Protein AF-A0A6V7IEA5-F1 (afdb_monomer_lite)

Sequence (50 aa):
SKLDKRRAGVFGPVLPKKQIFFIDDLNMPILEKYGAQPPLELIRQLLDSG

Structure (mmCIF, N/CA/C/O backbone):
data_AF-A0A6V7IEA5-F1
#
_entry.id   AF-A0A6V7IEA5-F1
#
loop_
_atom_site.group_PDB
_atom_site.id
_atom_site.type_symbol
_atom_site.label_atom_id
_atom_site.label_alt_id
_atom_site.label_comp_id
_atom_site.label_asym_id
_atom_site.label_entity_id
_atom_site.label_seq_id
_atom_site.pdbx_PDB_ins_code
_atom_site.C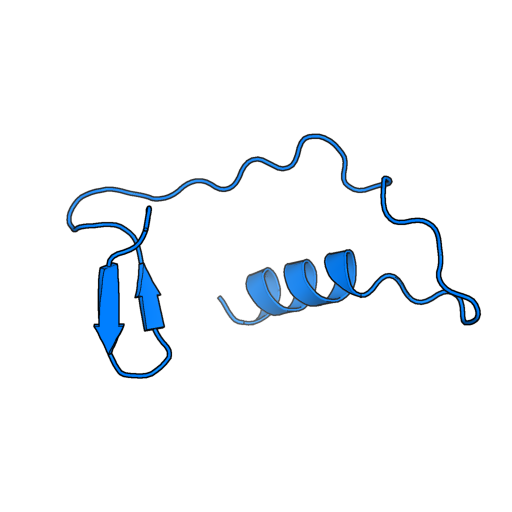artn_x
_atom_site.Cartn_y
_atom_site.Cartn_z
_atom_site.occupancy
_atom_site.B_iso_or_equiv
_atom_site.auth_seq_id
_atom_site.auth_comp_id
_atom_site.auth_asym_id
_atom_site.auth_atom_id
_atom_site.pdbx_PDB_model_num
ATOM 1 N N . SER A 1 1 ? -1.491 12.783 12.019 1.00 55.28 1 SER A N 1
ATOM 2 C CA . SER A 1 1 ? -1.516 11.496 11.293 1.00 55.28 1 SER A CA 1
ATOM 3 C C . SER A 1 1 ? -2.964 11.154 10.995 1.00 55.28 1 SER A C 1
ATOM 5 O O . SER A 1 1 ? -3.771 11.281 11.902 1.00 55.28 1 SER A O 1
ATOM 7 N N . LYS A 1 2 ? -3.323 10.784 9.757 1.00 68.38 2 LYS A N 1
ATOM 8 C CA . LYS A 1 2 ? -4.705 10.379 9.407 1.00 68.38 2 LYS A CA 1
ATOM 9 C C . LYS A 1 2 ? -5.061 8.969 9.923 1.00 68.38 2 LYS A C 1
ATOM 11 O O . LYS A 1 2 ? -6.216 8.568 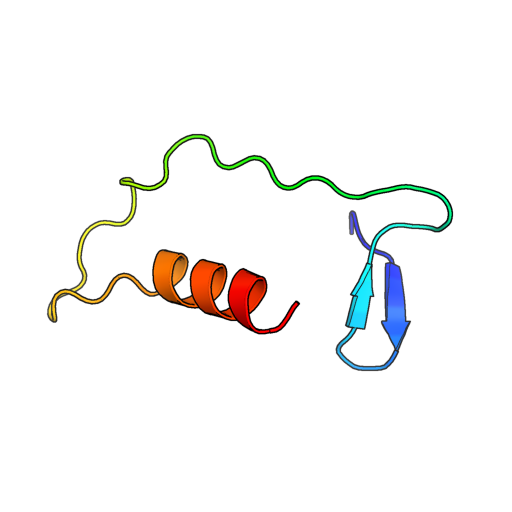9.823 1.00 68.38 2 LYS A O 1
ATOM 16 N N . LEU A 1 3 ? -4.074 8.241 10.454 1.00 78.19 3 LEU A N 1
ATOM 17 C CA . LEU A 1 3 ? -4.186 6.864 10.928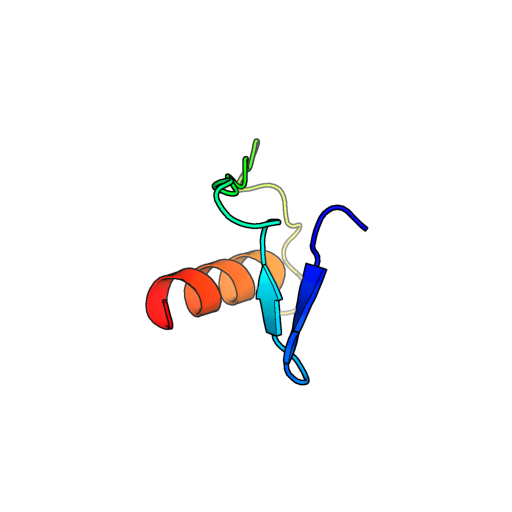 1.00 78.19 3 LEU A CA 1
ATOM 18 C C . LEU A 1 3 ? -3.739 6.737 12.376 1.00 78.19 3 LEU A C 1
ATOM 20 O O . LEU A 1 3 ? -2.733 7.340 12.768 1.00 78.19 3 LEU A O 1
ATOM 24 N N . ASP A 1 4 ? -4.452 5.884 13.104 1.00 84.06 4 ASP A N 1
ATOM 25 C CA . ASP A 1 4 ? -4.120 5.483 14.463 1.00 84.06 4 ASP A CA 1
ATOM 26 C C . ASP A 1 4 ? -3.292 4.199 14.447 1.00 84.06 4 ASP A C 1
ATOM 28 O O . ASP A 1 4 ? -3.544 3.259 13.680 1.00 84.06 4 ASP A O 1
ATOM 32 N N . LYS A 1 5 ? -2.284 4.157 15.319 1.00 84.50 5 LYS A N 1
ATOM 33 C CA . LYS A 1 5 ? -1.459 2.970 15.541 1.00 84.50 5 LYS A CA 1
ATOM 34 C C . LYS A 1 5 ? -2.280 1.937 16.313 1.00 84.50 5 LYS A C 1
ATOM 36 O O . LYS A 1 5 ? -2.708 2.208 17.429 1.00 84.50 5 LYS A O 1
ATOM 41 N N . ARG A 1 6 ? -2.464 0.744 15.741 1.00 81.12 6 ARG A N 1
ATOM 42 C CA . ARG A 1 6 ? -3.184 -0.369 16.392 1.00 81.12 6 ARG A CA 1
ATOM 43 C C . ARG A 1 6 ? -2.243 -1.302 17.149 1.00 81.12 6 ARG A C 1
ATOM 45 O O . ARG A 1 6 ? -2.494 -1.644 18.296 1.00 81.12 6 ARG A O 1
ATOM 52 N N . ARG A 1 7 ? -1.146 -1.703 16.504 1.00 84.06 7 ARG A N 1
ATOM 53 C CA . ARG A 1 7 ? -0.049 -2.510 17.073 1.00 84.06 7 ARG A CA 1
ATOM 54 C C . ARG A 1 7 ? 1.263 -2.137 16.380 1.00 84.06 7 ARG A C 1
ATOM 56 O O . ARG A 1 7 ? 1.257 -1.306 15.472 1.00 84.06 7 ARG A O 1
ATOM 63 N N . ALA A 1 8 ? 2.395 -2.692 16.812 1.00 85.62 8 ALA A N 1
ATOM 64 C CA . ALA A 1 8 ? 3.680 -2.434 16.156 1.00 85.62 8 ALA A CA 1
ATOM 65 C C . ALA A 1 8 ? 3.576 -2.716 14.643 1.00 85.62 8 ALA A C 1
ATOM 67 O O . ALA A 1 8 ? 3.150 -3.794 14.243 1.00 85.62 8 ALA A O 1
ATOM 68 N N . GLY A 1 9 ? 3.881 -1.710 13.819 1.00 82.38 9 GLY A N 1
ATOM 69 C CA . GLY A 1 9 ? 3.813 -1.805 12.357 1.00 82.38 9 GLY A CA 1
ATOM 70 C C . GLY A 1 9 ? 2.413 -1.771 11.731 1.00 82.38 9 GLY A C 1
ATOM 71 O O . GLY A 1 9 ? 2.324 -1.794 10.511 1.00 82.38 9 GLY A O 1
ATOM 72 N N . VAL A 1 10 ? 1.325 -1.686 12.509 1.00 84.31 10 VAL A N 1
ATOM 73 C CA . VAL A 1 10 ? -0.044 -1.680 11.962 1.00 84.31 10 VAL A CA 1
ATOM 74 C C . VAL A 1 10 ? -0.748 -0.369 12.265 1.00 84.31 10 VAL A C 1
ATOM 76 O O . VAL A 1 10 ? -0.960 -0.006 13.427 1.00 84.31 10 VAL A O 1
ATOM 79 N N . PHE A 1 11 ? -1.172 0.292 11.195 1.00 86.75 11 PHE A N 1
ATOM 80 C CA . PHE A 1 11 ? -1.895 1.554 11.212 1.00 86.75 11 PHE A CA 1
ATOM 81 C C . PHE A 1 11 ? -3.228 1.372 10.496 1.00 86.75 11 PHE A C 1
ATOM 83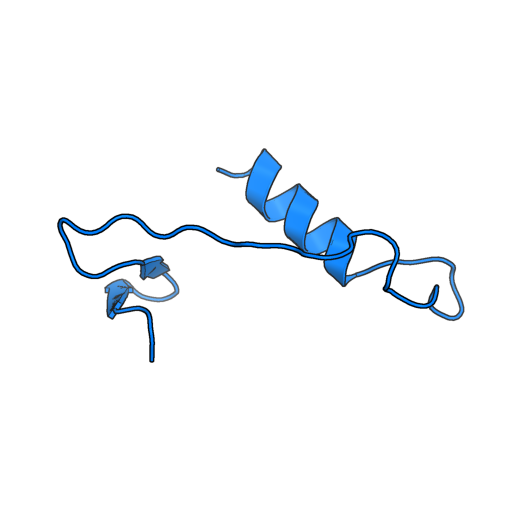 O O . PHE A 1 11 ? -3.315 0.634 9.517 1.00 86.75 11 PHE A O 1
ATOM 90 N N . GLY A 1 12 ? -4.273 2.029 10.984 1.00 86.81 12 GLY A N 1
ATOM 91 C CA . GLY A 1 12 ? -5.580 1.973 10.341 1.00 86.81 12 GLY A CA 1
ATOM 92 C C . GLY A 1 12 ? -6.450 3.169 10.700 1.00 86.81 12 GLY A C 1
ATOM 93 O O . GLY A 1 12 ? -6.058 3.990 11.536 1.00 86.81 12 GLY A O 1
ATOM 94 N N . PRO A 1 13 ? -7.638 3.281 10.089 1.00 88.38 13 PRO A N 1
ATOM 95 C CA . PRO A 1 13 ? -8.571 4.334 10.440 1.00 88.38 13 PRO A CA 1
ATOM 96 C C . PRO A 1 13 ? -9.030 4.180 11.888 1.00 88.38 13 PRO A C 1
ATOM 98 O O . PRO A 1 13 ? -9.131 3.062 12.420 1.00 88.38 13 PRO A O 1
ATOM 101 N N . VAL A 1 14 ? -9.347 5.326 12.490 1.00 87.50 14 VAL A N 1
ATOM 102 C CA . VAL A 1 14 ? -10.025 5.409 13.784 1.00 87.50 14 VAL A CA 1
ATOM 103 C C . VAL A 1 14 ? -11.340 4.639 13.684 1.00 87.50 14 VAL A C 1
ATOM 105 O O . VAL A 1 14 ? -12.163 4.944 12.822 1.00 87.50 14 VAL A O 1
ATOM 108 N N . LEU A 1 15 ? -11.561 3.637 14.535 1.00 84.25 15 LEU A N 1
ATOM 109 C CA . LEU A 1 15 ? -12.816 2.879 14.525 1.00 84.25 15 LEU A CA 1
ATOM 110 C C . LEU A 1 15 ? -13.999 3.792 14.908 1.00 84.25 15 LEU A C 1
ATOM 112 O O . LEU A 1 15 ? -13.831 4.648 15.776 1.00 84.25 15 LEU A O 1
ATOM 116 N N . PRO A 1 16 ? -15.188 3.648 14.286 1.00 86.31 16 PRO A N 1
ATOM 117 C CA . PRO A 1 16 ? -15.598 2.651 13.284 1.00 86.31 16 PRO A CA 1
ATOM 118 C C . PRO A 1 16 ? -15.393 3.109 11.823 1.00 86.31 16 PRO A C 1
ATOM 120 O O . PRO A 1 16 ? -16.009 2.568 10.904 1.00 86.31 16 PRO A O 1
ATOM 123 N N . LYS A 1 17 ? -14.586 4.148 11.585 1.00 86.81 17 LYS A N 1
ATOM 124 C CA . LYS A 1 17 ? -14.455 4.772 10.264 1.00 86.81 17 LYS A CA 1
ATOM 125 C C . LYS A 1 17 ? -13.756 3.835 9.276 1.00 86.81 17 LYS A C 1
ATOM 127 O O . LYS A 1 17 ? -12.872 3.060 9.639 1.00 86.81 17 LYS A O 1
ATOM 132 N N . LYS A 1 18 ? -14.140 3.948 8.003 1.00 84.12 18 LYS A N 1
ATOM 133 C CA . LYS A 1 18 ? -13.467 3.298 6.871 1.00 84.12 18 LYS A CA 1
ATOM 134 C C . LYS A 1 18 ? -12.461 4.259 6.245 1.00 84.12 18 LYS A C 1
ATOM 136 O O . LYS A 1 18 ? -12.669 5.471 6.256 1.00 84.12 18 LYS A O 1
ATOM 141 N N . GLN A 1 19 ? -11.384 3.710 5.699 1.00 84.62 19 GLN A N 1
ATOM 142 C CA . GLN A 1 19 ? -10.390 4.454 4.934 1.00 84.62 19 GLN A CA 1
ATOM 143 C C . GLN A 1 19 ? -10.537 4.119 3.454 1.00 84.62 19 GLN A C 1
ATOM 145 O O . GLN A 1 19 ? -10.739 2.960 3.104 1.00 84.62 19 GLN A O 1
ATOM 150 N N . ILE A 1 20 ? -10.418 5.136 2.606 1.00 86.12 20 ILE A N 1
ATOM 151 C CA . ILE A 1 20 ? -10.431 5.003 1.151 1.00 86.12 20 ILE A CA 1
ATOM 152 C C . ILE A 1 20 ? -9.155 5.662 0.632 1.00 86.12 20 ILE A C 1
ATOM 154 O O . ILE A 1 20 ? -8.829 6.779 1.040 1.00 86.12 20 ILE A O 1
ATOM 158 N N . PHE A 1 21 ? -8.428 4.958 -0.232 1.00 85.19 21 PHE A N 1
ATOM 159 C CA . PHE A 1 21 ? -7.307 5.516 -0.980 1.00 85.19 21 PHE A CA 1
ATOM 160 C C . PHE A 1 21 ? -7.806 5.886 -2.372 1.00 85.19 21 PHE A C 1
ATOM 162 O O . PHE A 1 21 ? -8.385 5.049 -3.059 1.00 85.19 21 PHE A O 1
ATOM 169 N N . PHE A 1 22 ? -7.607 7.142 -2.764 1.00 85.56 22 PHE A N 1
ATOM 170 C CA . PHE A 1 22 ? -7.871 7.602 -4.120 1.00 85.56 22 PHE A CA 1
ATOM 171 C C . PHE A 1 22 ? -6.537 7.765 -4.839 1.00 85.56 22 PHE A C 1
ATOM 173 O O . PHE A 1 22 ? -5.625 8.396 -4.301 1.00 85.56 22 PHE A O 1
ATOM 180 N N . ILE A 1 23 ? -6.434 7.172 -6.023 1.00 83.94 23 ILE A N 1
ATOM 181 C CA . ILE A 1 23 ? -5.276 7.293 -6.903 1.00 83.94 23 ILE A CA 1
ATOM 182 C C . ILE A 1 23 ? -5.792 7.923 -8.193 1.00 83.94 23 ILE A C 1
ATOM 184 O O . ILE A 1 23 ? -6.654 7.341 -8.844 1.00 83.94 23 ILE A O 1
ATOM 188 N N . ASP A 1 24 ? -5.305 9.121 -8.506 1.00 83.38 24 ASP A N 1
ATOM 189 C CA . ASP A 1 24 ? -5.789 9.933 -9.631 1.00 83.38 24 ASP A CA 1
ATOM 190 C C . ASP A 1 24 ? -5.187 9.486 -10.974 1.00 83.38 24 ASP A C 1
ATOM 192 O O . ASP A 1 24 ? -5.859 9.475 -11.998 1.00 83.38 24 ASP A O 1
ATOM 196 N N . ASP A 1 25 ? -3.932 9.028 -10.957 1.00 76.69 25 ASP A N 1
ATOM 197 C CA . ASP A 1 25 ? -3.249 8.476 -12.124 1.00 76.69 25 ASP A CA 1
ATOM 198 C C . ASP A 1 25 ? -2.319 7.331 -11.702 1.00 76.69 25 ASP A C 1
ATOM 200 O O . ASP A 1 25 ? -1.476 7.478 -10.814 1.00 76.69 25 ASP A O 1
ATOM 204 N N . LEU A 1 26 ? -2.484 6.172 -12.338 1.00 72.19 26 LEU A N 1
ATOM 205 C CA . LEU A 1 26 ? -1.648 4.988 -12.122 1.00 72.19 26 LEU A CA 1
ATOM 206 C C . LEU A 1 26 ? -0.422 4.956 -13.048 1.00 72.19 26 LEU A C 1
ATOM 208 O O . LEU A 1 26 ? 0.515 4.208 -12.781 1.00 72.19 26 LEU A O 1
ATOM 212 N N . ASN A 1 27 ? -0.405 5.768 -14.108 1.00 70.75 27 ASN A N 1
ATOM 213 C CA . ASN A 1 27 ? 0.651 5.797 -15.121 1.00 70.75 27 ASN A CA 1
ATOM 214 C C . ASN A 1 27 ? 1.761 6.818 -14.812 1.00 70.75 27 ASN A C 1
ATOM 216 O O . ASN A 1 27 ? 2.733 6.911 -15.559 1.00 70.75 27 ASN A O 1
ATOM 220 N N . MET A 1 28 ? 1.643 7.577 -13.716 1.00 68.31 28 MET A N 1
ATOM 221 C CA . MET A 1 28 ? 2.549 8.687 -13.403 1.00 68.31 28 MET A CA 1
ATOM 222 C C . MET A 1 28 ? 3.958 8.346 -12.838 1.00 68.31 28 MET A C 1
ATOM 224 O O . MET A 1 28 ? 4.741 9.286 -12.678 1.00 68.31 28 MET A O 1
ATOM 228 N N . PRO A 1 29 ? 4.396 7.100 -12.540 1.00 63.47 29 PRO A N 1
ATOM 229 C CA . PRO A 1 29 ? 5.803 6.884 -12.208 1.00 63.47 29 PRO A CA 1
ATOM 230 C C . PRO A 1 29 ? 6.666 6.857 -13.477 1.00 63.47 29 PRO A C 1
ATOM 232 O O . PRO A 1 29 ? 6.540 5.963 -14.317 1.00 63.47 29 PRO A O 1
ATOM 235 N N . ILE A 1 30 ? 7.596 7.812 -13.588 1.00 64.81 30 ILE A N 1
ATOM 236 C CA . ILE A 1 30 ? 8.691 7.757 -14.567 1.00 64.81 30 ILE A CA 1
ATOM 237 C C . ILE A 1 30 ? 9.444 6.442 -14.334 1.00 64.81 30 ILE A C 1
ATOM 239 O O . ILE A 1 30 ? 9.876 6.173 -13.214 1.00 64.81 30 ILE A O 1
ATOM 243 N N . LEU A 1 31 ? 9.573 5.622 -15.380 1.00 62.38 31 LEU A N 1
ATOM 244 C CA . LEU A 1 31 ? 10.338 4.375 -15.334 1.00 62.38 31 LEU A CA 1
ATOM 245 C C . LEU A 1 31 ? 11.749 4.661 -14.810 1.00 62.38 31 LEU A C 1
ATOM 247 O O . LEU A 1 31 ? 12.457 5.518 -15.347 1.00 62.38 31 LEU A O 1
ATOM 251 N N . GLU A 1 32 ? 12.168 3.947 -13.767 1.00 66.88 32 GLU A N 1
ATOM 252 C CA . GLU A 1 32 ? 13.545 4.044 -13.291 1.00 66.88 32 GLU A CA 1
ATOM 253 C C . GLU A 1 32 ? 14.520 3.475 -14.338 1.00 66.88 32 GLU A C 1
ATOM 255 O O . GLU A 1 32 ? 14.122 2.793 -15.284 1.00 66.88 32 GLU A O 1
ATOM 260 N N . LYS A 1 33 ? 15.829 3.710 -14.157 1.00 60.38 33 LYS A N 1
ATOM 261 C CA . LYS A 1 33 ? 16.922 3.282 -15.062 1.00 60.38 33 LYS A CA 1
ATOM 262 C C . LYS A 1 33 ? 16.865 1.798 -15.483 1.00 60.38 33 LYS A C 1
ATOM 264 O O . LYS A 1 33 ? 17.453 1.436 -16.497 1.00 60.38 33 LYS A O 1
ATOM 269 N N . TYR A 1 34 ? 16.167 0.957 -14.720 1.00 70.00 34 TYR A N 1
ATOM 270 C CA . T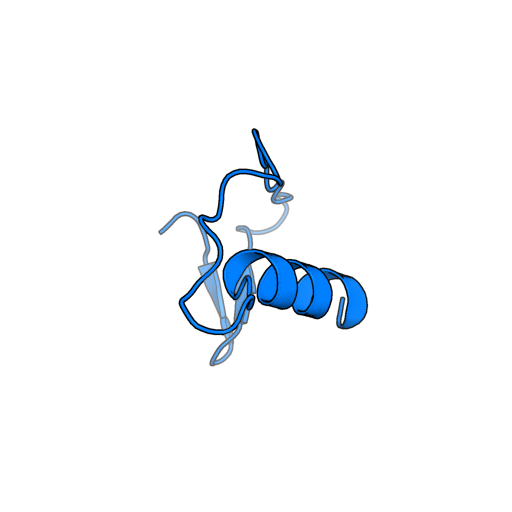YR A 1 34 ? 16.008 -0.481 -14.955 1.00 70.00 34 TYR A CA 1
ATOM 271 C C . TYR A 1 34 ? 14.570 -0.905 -15.308 1.00 70.00 34 TYR A C 1
ATOM 273 O O . TYR A 1 34 ? 14.258 -2.090 -15.261 1.00 70.00 34 TYR A O 1
ATOM 281 N N . GLY A 1 35 ? 13.685 0.038 -15.647 1.00 69.50 35 GLY A N 1
ATOM 282 C CA . GLY A 1 35 ? 12.291 -0.236 -16.015 1.00 69.50 35 GLY A CA 1
ATOM 283 C C . GLY A 1 35 ? 11.372 -0.600 -14.843 1.00 69.50 35 GLY A C 1
ATOM 284 O O . GLY A 1 35 ? 10.220 -0.953 -15.070 1.00 69.50 35 GLY A O 1
ATOM 285 N N . ALA A 1 36 ? 11.862 -0.513 -13.604 1.00 72.06 36 ALA A N 1
ATOM 286 C CA . ALA A 1 36 ? 11.061 -0.756 -12.413 1.00 72.06 36 ALA A CA 1
ATOM 287 C C . ALA A 1 36 ? 10.102 0.414 -12.149 1.00 72.06 36 ALA A C 1
ATOM 289 O O . ALA A 1 36 ? 10.436 1.581 -12.394 1.00 72.06 36 ALA A O 1
ATOM 290 N N . GLN A 1 37 ? 8.928 0.092 -11.603 1.00 75.56 37 GLN A N 1
ATOM 291 C CA . GLN A 1 37 ? 7.978 1.068 -11.067 1.00 75.56 37 GLN A CA 1
ATOM 292 C C . GLN A 1 37 ? 7.667 0.715 -9.606 1.00 75.56 37 GLN A C 1
ATOM 294 O O . GLN A 1 37 ? 6.597 0.175 -9.308 1.00 75.56 37 GLN A O 1
ATOM 299 N N . PRO A 1 38 ? 8.574 1.058 -8.672 1.00 74.75 38 PRO A N 1
ATOM 300 C CA . PRO A 1 38 ? 8.432 0.704 -7.259 1.00 74.75 38 PRO A CA 1
ATOM 301 C C . PRO A 1 38 ? 7.083 1.102 -6.628 1.00 74.75 38 PRO A C 1
ATOM 303 O O . PRO A 1 38 ? 6.542 0.319 -5.845 1.00 74.75 38 PRO A O 1
ATOM 306 N N . PRO A 1 39 ? 6.475 2.263 -6.968 1.00 80.88 39 PRO A N 1
ATOM 307 C CA . PRO A 1 39 ? 5.166 2.624 -6.425 1.00 80.88 39 PRO A CA 1
ATOM 308 C C . PRO A 1 39 ? 4.046 1.663 -6.842 1.00 80.88 39 PRO A C 1
ATOM 310 O O . PRO A 1 39 ? 3.175 1.347 -6.033 1.00 80.88 39 PRO A O 1
ATOM 313 N N . LEU A 1 40 ? 4.071 1.179 -8.088 1.00 81.69 40 LEU A N 1
ATOM 314 C CA . LEU A 1 40 ? 3.056 0.268 -8.612 1.00 81.69 40 LEU A CA 1
ATOM 315 C C . LEU A 1 40 ? 3.199 -1.127 -7.995 1.00 81.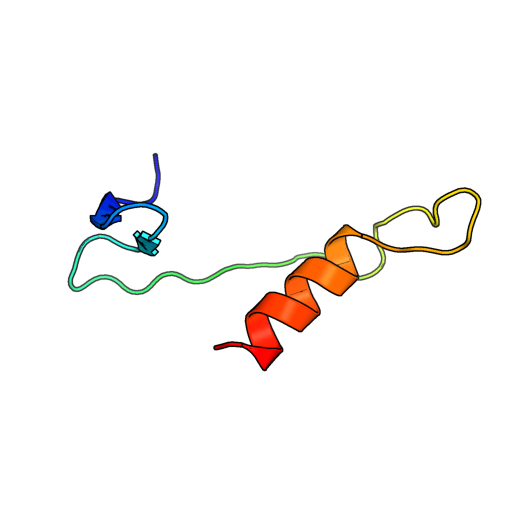69 40 LEU A C 1
ATOM 317 O O . LEU A 1 40 ? 2.205 -1.742 -7.612 1.00 81.69 40 LEU A O 1
ATOM 321 N N . GLU A 1 41 ? 4.434 -1.603 -7.853 1.00 82.50 41 GLU A N 1
ATOM 322 C CA . GLU A 1 41 ? 4.741 -2.886 -7.212 1.00 82.50 41 GLU A CA 1
ATOM 323 C C . GLU A 1 41 ? 4.278 -2.912 -5.750 1.00 82.50 41 GLU A C 1
ATOM 325 O O . GLU A 1 41 ? 3.659 -3.884 -5.313 1.00 82.50 41 GLU A O 1
ATOM 330 N N . LEU A 1 42 ? 4.473 -1.810 -5.019 1.00 81.06 42 LEU A N 1
ATOM 331 C CA . LEU A 1 42 ? 3.997 -1.674 -3.643 1.00 81.06 42 LEU A CA 1
ATOM 332 C C . LEU A 1 42 ? 2.462 -1.721 -3.547 1.00 81.06 42 LEU A C 1
ATOM 334 O O . LEU A 1 42 ? 1.919 -2.350 -2.637 1.00 81.06 42 LEU A O 1
ATOM 338 N N . ILE A 1 43 ? 1.752 -1.088 -4.489 1.00 83.81 43 ILE A N 1
ATOM 339 C CA . ILE A 1 43 ? 0.283 -1.147 -4.557 1.00 83.81 43 ILE A CA 1
ATOM 340 C C . ILE A 1 43 ? -0.180 -2.576 -4.850 1.00 83.81 43 ILE A C 1
ATOM 342 O O . ILE A 1 43 ? -1.118 -3.049 -4.209 1.00 83.81 43 ILE A O 1
ATOM 346 N N . ARG A 1 44 ? 0.482 -3.288 -5.771 1.00 83.38 44 ARG A N 1
ATOM 347 C CA . ARG A 1 44 ? 0.169 -4.699 -6.040 1.00 83.38 44 ARG A CA 1
ATOM 348 C C . ARG A 1 44 ? 0.347 -5.557 -4.796 1.00 83.38 44 ARG A C 1
ATOM 350 O O . ARG A 1 44 ? -0.577 -6.270 -4.428 1.00 83.38 44 ARG A O 1
ATOM 357 N N . GLN A 1 45 ? 1.479 -5.422 -4.105 1.00 84.88 45 GLN A N 1
ATOM 358 C CA . GLN A 1 45 ? 1.732 -6.161 -2.869 1.00 84.88 45 GLN A CA 1
ATOM 359 C C . GLN A 1 45 ? 0.649 -5.895 -1.812 1.00 84.88 45 GLN A C 1
ATOM 361 O O . GLN A 1 45 ? 0.211 -6.828 -1.139 1.00 84.88 45 GLN A O 1
ATOM 366 N N . LEU A 1 46 ? 0.197 -4.642 -1.684 1.00 82.44 46 LEU A N 1
ATOM 367 C CA . LEU A 1 46 ? -0.887 -4.260 -0.777 1.00 82.44 46 LEU A CA 1
ATOM 368 C C . LEU A 1 46 ? -2.235 -4.903 -1.146 1.00 82.44 46 LEU A C 1
ATOM 370 O O . LEU A 1 46 ? -2.979 -5.274 -0.244 1.00 82.44 46 LEU A O 1
ATOM 374 N N . LEU A 1 47 ? -2.556 -5.023 -2.438 1.00 81.62 47 LEU A N 1
ATOM 375 C CA . LEU A 1 47 ? -3.792 -5.660 -2.909 1.00 81.62 47 LEU A CA 1
ATOM 376 C C . LEU A 1 47 ? -3.739 -7.190 -2.792 1.00 81.62 47 LEU A C 1
ATOM 378 O O . LEU A 1 47 ? -4.738 -7.801 -2.423 1.00 81.62 47 LEU A O 1
ATOM 382 N N . ASP A 1 48 ? -2.584 -7.793 -3.075 1.00 80.94 48 ASP A N 1
ATOM 383 C CA . ASP A 1 48 ? -2.392 -9.247 -3.056 1.00 80.94 48 ASP A CA 1
ATOM 384 C C . ASP A 1 48 ? -2.309 -9.805 -1.621 1.00 80.94 48 ASP A C 1
ATOM 386 O O . ASP A 1 48 ? -2.718 -10.936 -1.370 1.00 80.94 48 ASP A O 1
ATOM 390 N N . SER A 1 49 ? -1.787 -9.017 -0.671 1.00 75.69 49 SER A N 1
ATOM 391 C CA . SER A 1 49 ? -1.583 -9.422 0.735 1.00 75.69 49 SER A CA 1
ATOM 392 C C . SER A 1 49 ? -2.709 -8.970 1.682 1.00 75.69 49 SER A C 1
ATOM 394 O O . SER A 1 49 ? -2.508 -8.981 2.899 1.00 75.69 49 SER A O 1
ATOM 396 N N . GLY A 1 50 ? -3.833 -8.502 1.124 1.00 58.81 50 GLY A N 1
ATOM 397 C CA . GLY A 1 50 ? -4.978 -7.927 1.843 1.00 58.81 50 GLY A CA 1
ATOM 398 C C . GLY A 1 50 ? -5.627 -8.856 2.861 1.00 58.81 50 GLY A C 1
ATOM 399 O O . GLY A 1 50 ? -5.899 -10.024 2.511 1.00 58.81 50 GLY A O 1
#

Organism: NCBI:txid1563983

Radius of gyration: 14.27 Å; chains: 1; bounding box: 32×21×33 Å

InterPro domains:
  IPR026983 Dynein heavy chain [PTHR22878] (1-49)
  IPR027417 P-loop containing nucleoside triphosphate hydrolase [G3DSA:3.40.50.300] (3-49)

pLDDT: mean 78.26, std 8.62, range [55.28, 88.38]

Foldseek 3Di:
DQWDDPDVPDTAHDPPDHDDDDDPDPPPDDQPPVRDDVVNVVVVCVVVVD

Secondary structure (DSSP, 8-state):
--SEEEETTEEEPSTT-------S-SS-SPPPTTS--HHHHHHHHHHHT-